Protein AF-A0A2V9DR12-F1 (afdb_monomer_lite)

Secondary structure (DSSP, 8-state):
-EEEEETTEEEEEE-HHHH--HHHHHHHH-S-EEEE--GGG--EEEE-------------

pLDDT: mean 84.51, std 15.33, range [42.75, 96.69]

Radius of gyration: 14.72 Å; chains: 1; bounding box: 28×23×46 Å

Sequence (60 aa):
QIVLLHRGKCLRVGTPAAVYQRELLEQVFEVPLEVEAGPAGRPRVIVQGRREETSNAARQ

Foldseek 3Di:
DDFDDAPNDTPDDDALVVCPDQVNVCVRVVFHWDWDQDPPRHIDIDTPDDPPPPPPPDDD

Structure (mmCIF, N/CA/C/O backbone):
data_AF-A0A2V9DR12-F1
#
_entry.id   AF-A0A2V9DR12-F1
#
loop_
_atom_site.group_PDB
_atom_site.id
_atom_site.type_symbol
_atom_si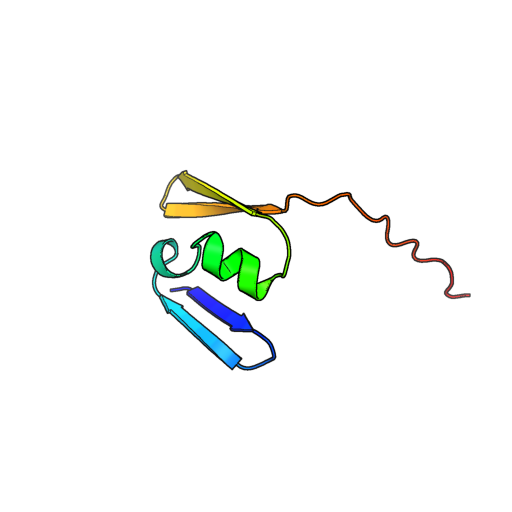te.label_atom_id
_atom_site.label_alt_id
_atom_site.label_comp_id
_atom_site.label_asym_id
_atom_site.label_entity_id
_atom_site.label_seq_id
_atom_site.pdbx_PDB_ins_code
_atom_site.Cartn_x
_atom_site.Cartn_y
_atom_site.Cartn_z
_atom_site.occupancy
_atom_site.B_iso_or_equiv
_atom_site.auth_seq_id
_atom_site.auth_comp_id
_atom_site.auth_asym_id
_atom_site.auth_atom_id
_atom_site.pdbx_PDB_model_num
ATOM 1 N N . GLN A 1 1 ? 0.283 -11.335 -5.652 1.00 87.06 1 GLN A N 1
ATOM 2 C CA . GLN A 1 1 ? -1.042 -10.676 -5.656 1.00 87.06 1 GLN A CA 1
ATOM 3 C C . GLN A 1 1 ? -1.287 -10.089 -4.273 1.00 87.06 1 GLN A C 1
ATOM 5 O O . GLN A 1 1 ? -0.808 -10.673 -3.310 1.00 87.06 1 GLN A O 1
ATOM 10 N N . ILE A 1 2 ? -1.951 -8.938 -4.177 1.00 93.25 2 ILE A N 1
ATOM 11 C CA . ILE A 1 2 ? -2.220 -8.193 -2.937 1.00 93.25 2 ILE A CA 1
ATOM 12 C C . ILE A 1 2 ? -3.729 -7.962 -2.825 1.00 93.25 2 ILE A C 1
ATOM 14 O O . ILE A 1 2 ? -4.383 -7.738 -3.846 1.00 93.25 2 ILE A O 1
ATOM 18 N N . VAL A 1 3 ? -4.260 -7.995 -1.602 1.00 95.50 3 VAL A N 1
ATOM 19 C CA . VAL A 1 3 ? -5.657 -7.674 -1.284 1.00 95.50 3 VAL A CA 1
ATOM 20 C C . VAL A 1 3 ? -5.683 -6.478 -0.334 1.00 95.50 3 VAL A C 1
ATOM 22 O O . VAL A 1 3 ? -5.012 -6.500 0.694 1.00 95.50 3 VAL A O 1
ATOM 25 N N . LEU A 1 4 ? -6.466 -5.453 -0.671 1.00 95.88 4 LEU A N 1
ATOM 26 C CA . LEU A 1 4 ? -6.766 -4.324 0.205 1.00 95.88 4 LEU A CA 1
ATOM 27 C C . LEU A 1 4 ? -8.157 -4.512 0.805 1.00 95.88 4 LEU A C 1
ATOM 29 O O . LEU A 1 4 ? -9.161 -4.508 0.088 1.00 95.88 4 LEU A O 1
ATOM 33 N N . LEU A 1 5 ? -8.198 -4.684 2.123 1.00 95.94 5 LEU A N 1
ATOM 34 C CA . LEU A 1 5 ? -9.426 -4.807 2.897 1.00 95.94 5 LEU A CA 1
ATOM 35 C C . LEU A 1 5 ? -9.711 -3.492 3.615 1.00 95.94 5 LEU A C 1
ATOM 37 O O . LEU A 1 5 ? -8.826 -2.922 4.245 1.00 95.94 5 LEU A O 1
ATOM 41 N N . HIS A 1 6 ? -10.962 -3.049 3.569 1.00 94.88 6 HIS A N 1
ATOM 42 C CA . HIS A 1 6 ? -11.430 -1.913 4.351 1.00 94.88 6 HIS A CA 1
ATOM 43 C C . HIS A 1 6 ? -12.794 -2.248 4.952 1.00 94.88 6 HIS A C 1
ATOM 45 O O . HIS A 1 6 ? -13.712 -2.659 4.240 1.00 94.88 6 HIS A O 1
ATOM 51 N N . ARG A 1 7 ? -12.910 -2.124 6.281 1.00 93.31 7 ARG A N 1
ATOM 52 C CA . ARG A 1 7 ? -14.146 -2.396 7.044 1.00 93.31 7 ARG A CA 1
ATOM 53 C C . ARG A 1 7 ? -14.773 -3.761 6.705 1.00 93.31 7 ARG A C 1
ATOM 55 O O . ARG A 1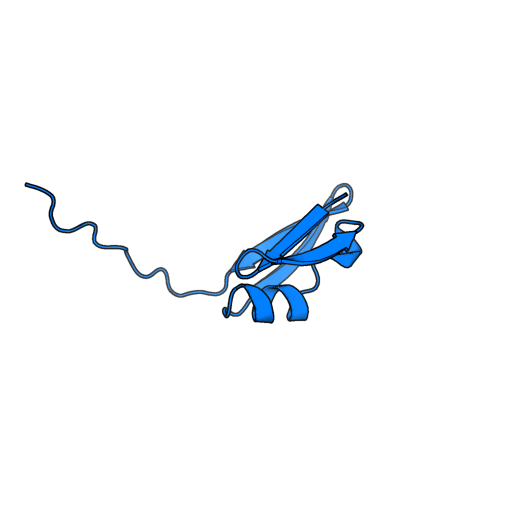 7 ? -15.968 -3.871 6.445 1.00 93.31 7 ARG A O 1
ATOM 62 N N . GLY A 1 8 ? -13.934 -4.799 6.653 1.00 95.12 8 GLY A N 1
ATOM 63 C CA . GLY A 1 8 ? -14.350 -6.180 6.373 1.00 95.12 8 GLY A CA 1
ATOM 64 C C . GLY A 1 8 ? -14.702 -6.476 4.911 1.00 95.12 8 GLY A C 1
ATOM 65 O O . GLY A 1 8 ? -15.123 -7.588 4.608 1.00 95.12 8 GLY A O 1
ATOM 66 N N . LYS A 1 9 ? -14.528 -5.517 3.993 1.00 94.94 9 LYS A N 1
ATOM 67 C CA . LYS A 1 9 ? -14.815 -5.689 2.564 1.00 94.94 9 LYS A CA 1
ATOM 68 C C . LYS A 1 9 ? -13.538 -5.664 1.737 1.00 94.94 9 LYS A C 1
ATOM 70 O O . LYS A 1 9 ? -12.630 -4.877 2.001 1.00 94.94 9 LYS A O 1
ATOM 75 N N . CYS A 1 10 ? -13.495 -6.503 0.704 1.00 95.88 10 CYS A N 1
ATOM 76 C CA . CYS A 1 10 ? -12.457 -6.449 -0.317 1.00 95.88 10 CYS A CA 1
ATOM 77 C C . CYS A 1 10 ? -12.661 -5.213 -1.190 1.00 95.88 10 CYS A C 1
ATOM 79 O O . CYS A 1 10 ? -13.593 -5.161 -1.988 1.00 95.88 10 CYS A O 1
ATOM 81 N N . LEU A 1 11 ? -11.781 -4.229 -1.027 1.00 94.81 11 LEU A N 1
ATOM 82 C CA . LEU A 1 11 ? -11.813 -2.991 -1.795 1.00 94.81 11 LEU A CA 1
ATOM 83 C C . LEU A 1 11 ? -11.065 -3.137 -3.123 1.00 94.81 11 LEU A C 1
ATOM 85 O O . LEU A 1 11 ? -11.507 -2.618 -4.145 1.00 94.81 11 LEU A O 1
ATOM 89 N N . ARG A 1 12 ? -9.929 -3.848 -3.124 1.00 95.38 12 ARG A N 1
ATOM 90 C CA . ARG A 1 12 ? -9.142 -4.093 -4.338 1.00 95.38 12 ARG A CA 1
ATOM 91 C C . ARG A 1 12 ? -8.301 -5.359 -4.238 1.00 95.38 12 ARG A C 1
ATOM 93 O O . ARG A 1 12 ? -7.775 -5.676 -3.176 1.00 95.38 12 ARG A O 1
ATOM 100 N N . VAL A 1 13 ? -8.113 -6.026 -5.376 1.00 96.69 13 VAL A N 1
ATOM 101 C CA . VAL A 1 13 ? -7.174 -7.140 -5.553 1.00 96.69 13 VAL A CA 1
ATOM 102 C C . VAL A 1 13 ? -6.308 -6.867 -6.780 1.00 96.69 13 VAL A C 1
ATOM 104 O O . VAL A 1 13 ? -6.837 -6.481 -7.819 1.00 96.69 13 VAL A O 1
ATOM 107 N N . GLY A 1 14 ? -4.990 -7.067 -6.696 1.00 94.56 14 GLY A N 1
ATOM 108 C CA . GLY A 1 14 ? -4.126 -6.842 -7.858 1.00 94.56 14 GLY A CA 1
ATOM 109 C C . GLY A 1 14 ? -2.630 -7.037 -7.632 1.00 94.56 14 GLY A C 1
ATOM 110 O O . GLY A 1 14 ? -2.191 -7.682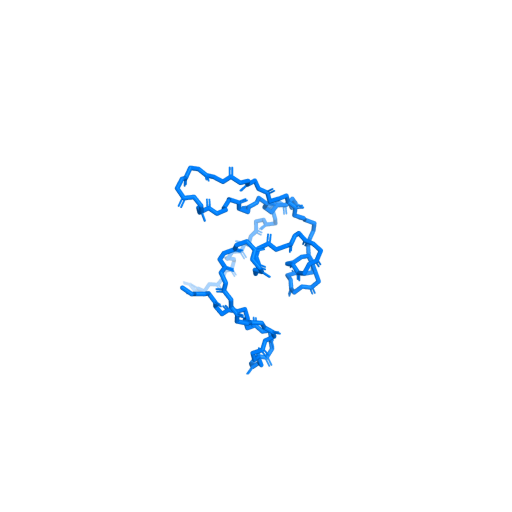 -6.676 1.00 94.56 14 GLY A O 1
ATOM 111 N N . THR A 1 15 ? -1.835 -6.498 -8.557 1.00 92.38 15 THR A N 1
ATOM 112 C CA . THR A 1 15 ? -0.381 -6.360 -8.396 1.00 92.38 15 THR A CA 1
ATOM 113 C C . THR A 1 15 ? -0.067 -5.329 -7.305 1.00 92.38 15 THR A C 1
ATOM 115 O O . THR A 1 15 ? -0.926 -4.502 -6.990 1.00 92.38 15 THR A O 1
ATOM 118 N N . PRO A 1 16 ? 1.155 -5.316 -6.741 1.00 91.62 16 PRO A N 1
ATOM 119 C CA . PRO A 1 16 ? 1.555 -4.255 -5.822 1.00 91.62 16 PRO A CA 1
ATOM 120 C C . PRO A 1 16 ? 1.327 -2.851 -6.405 1.00 91.62 16 PRO A C 1
ATOM 122 O O . PRO A 1 16 ? 0.671 -2.035 -5.772 1.00 91.62 16 PRO A O 1
ATOM 125 N N . ALA A 1 17 ? 1.732 -2.594 -7.651 1.00 88.56 17 ALA A N 1
ATOM 126 C CA . ALA A 1 17 ? 1.515 -1.298 -8.304 1.00 88.56 17 ALA A CA 1
ATOM 127 C C . ALA A 1 17 ? 0.027 -0.905 -8.439 1.00 88.56 17 ALA A C 1
ATOM 129 O O . ALA A 1 17 ? -0.316 0.270 -8.356 1.00 88.56 17 ALA A O 1
ATOM 130 N N . ALA A 1 18 ? -0.876 -1.876 -8.617 1.00 90.31 18 ALA A N 1
ATOM 131 C CA . ALA A 1 18 ? -2.311 -1.608 -8.724 1.00 90.31 18 ALA A CA 1
ATOM 132 C C . ALA A 1 18 ? -2.990 -1.320 -7.372 1.00 90.31 18 ALA A C 1
ATOM 134 O O . ALA A 1 18 ? -4.075 -0.733 -7.358 1.00 90.31 18 ALA A O 1
ATOM 135 N N . VAL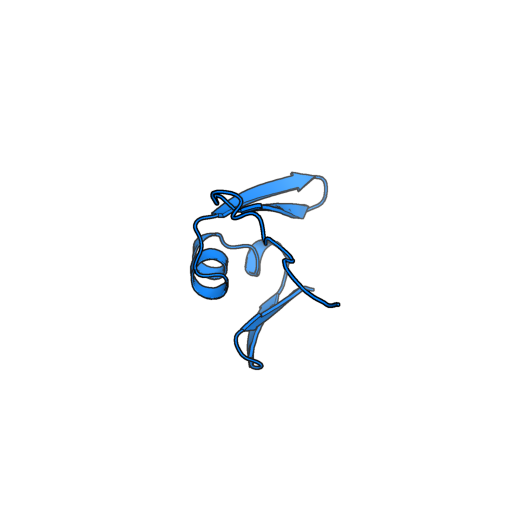 A 1 19 ? -2.392 -1.767 -6.259 1.00 94.19 19 VAL A N 1
ATOM 136 C CA . VAL A 1 19 ? -2.960 -1.655 -4.904 1.00 94.19 19 VAL A CA 1
ATOM 137 C C . VAL A 1 19 ? -2.321 -0.529 -4.093 1.00 94.19 19 VAL A C 1
ATOM 139 O O . VAL A 1 19 ? -3.027 0.176 -3.382 1.00 94.19 19 VAL A O 1
ATOM 142 N N . TYR A 1 20 ? -1.012 -0.318 -4.212 1.00 94.25 20 TYR A N 1
ATOM 143 C CA . TYR A 1 20 ? -0.265 0.679 -3.442 1.00 94.25 20 TYR A CA 1
ATOM 144 C C . TYR A 1 20 ? -0.340 2.080 -4.072 1.00 94.25 20 TYR A C 1
ATOM 146 O O . TYR A 1 20 ? 0.666 2.760 -4.234 1.00 94.25 20 TYR A O 1
ATOM 154 N N . GLN A 1 21 ? -1.535 2.513 -4.465 1.00 92.50 21 GLN A N 1
ATOM 155 C CA . GLN A 1 21 ? -1.755 3.875 -4.954 1.00 92.50 21 GLN A CA 1
ATOM 156 C C . GLN A 1 21 ? -1.957 4.799 -3.757 1.00 92.50 21 GLN A C 1
ATOM 158 O O . GLN A 1 21 ? -2.786 4.500 -2.898 1.00 92.50 21 GLN A O 1
ATOM 163 N N . ARG A 1 22 ? -1.209 5.905 -3.694 1.00 94.94 22 ARG A N 1
ATOM 164 C CA . ARG A 1 22 ? -1.224 6.834 -2.556 1.00 94.94 22 ARG A CA 1
ATOM 165 C C . ARG A 1 22 ? -2.646 7.264 -2.206 1.00 94.94 22 ARG A C 1
ATOM 167 O O . ARG A 1 22 ? -3.065 7.079 -1.074 1.00 94.94 22 ARG A O 1
ATOM 174 N N . GLU A 1 23 ? -3.410 7.722 -3.190 1.00 93.19 23 GLU A N 1
ATOM 175 C CA . GLU A 1 23 ? -4.770 8.241 -3.012 1.00 93.19 23 GLU A CA 1
ATOM 176 C C . GLU A 1 23 ? -5.718 7.171 -2.452 1.00 93.19 23 GLU A C 1
ATOM 178 O O . GLU A 1 23 ? -6.536 7.448 -1.578 1.00 93.19 23 GLU A O 1
ATOM 183 N N . LEU A 1 24 ? -5.583 5.926 -2.921 1.00 94.00 24 LEU A N 1
ATOM 184 C CA . LEU A 1 24 ? -6.376 4.796 -2.437 1.00 94.00 24 LEU A CA 1
ATOM 185 C C . LEU A 1 24 ? -6.026 4.451 -0.986 1.00 94.00 24 LEU A C 1
ATOM 187 O O . LEU A 1 24 ? -6.914 4.190 -0.177 1.00 94.00 24 LEU A O 1
ATOM 191 N N . LEU A 1 25 ? -4.735 4.419 -0.660 1.00 95.19 25 LEU A N 1
ATOM 192 C CA . LEU A 1 25 ? -4.283 4.095 0.687 1.00 95.19 25 LEU A CA 1
ATOM 193 C C . LEU A 1 25 ? -4.630 5.219 1.675 1.00 95.19 25 LEU A C 1
ATOM 195 O O . LEU A 1 25 ? -5.092 4.917 2.769 1.00 95.19 25 LEU A O 1
ATOM 199 N N . GLU A 1 26 ? -4.496 6.490 1.290 1.00 95.31 26 GLU A N 1
ATOM 200 C CA . GLU A 1 26 ? -4.903 7.640 2.111 1.00 95.31 26 GLU A CA 1
ATOM 201 C C . GLU A 1 26 ? -6.406 7.606 2.416 1.00 95.31 26 GLU A C 1
ATOM 203 O O . GLU A 1 26 ? -6.806 7.848 3.550 1.00 95.31 26 GLU A O 1
ATOM 208 N N . GLN A 1 27 ? -7.246 7.228 1.446 1.00 92.06 27 GLN A N 1
ATOM 209 C CA . GLN A 1 27 ? -8.684 7.043 1.675 1.00 92.06 27 GLN A CA 1
ATOM 210 C C . GLN A 1 27 ? -8.990 5.895 2.645 1.00 92.06 27 GLN A C 1
ATOM 212 O O . GLN A 1 27 ? -9.934 5.985 3.424 1.00 92.06 27 GLN A O 1
ATOM 217 N N . VAL A 1 28 ? -8.223 4.803 2.593 1.00 93.62 28 VAL A N 1
ATOM 218 C CA . VAL A 1 28 ? -8.460 3.616 3.432 1.00 93.62 28 VAL A CA 1
ATOM 219 C C . VAL A 1 28 ? -7.943 3.789 4.853 1.00 93.62 28 VAL A C 1
ATOM 221 O O . VAL A 1 28 ? -8.590 3.316 5.789 1.00 93.62 28 VAL A O 1
ATOM 224 N N . PHE A 1 29 ? -6.769 4.398 5.000 1.00 91.62 29 PHE A N 1
ATOM 225 C CA . PHE A 1 29 ? -6.107 4.593 6.287 1.00 91.62 29 PHE A CA 1
ATOM 226 C C . PHE A 1 29 ? -6.432 5.942 6.925 1.00 91.62 29 PHE A C 1
ATOM 228 O O . PHE A 1 29 ? -6.085 6.142 8.083 1.00 91.62 29 PHE A O 1
ATOM 235 N N . GLU A 1 30 ? -7.102 6.835 6.192 1.00 92.62 30 GLU A N 1
ATOM 236 C CA . GLU A 1 30 ? -7.564 8.145 6.665 1.00 92.62 30 GLU A CA 1
ATOM 237 C C . GLU A 1 30 ? -6.413 9.011 7.228 1.00 92.62 30 GLU A C 1
ATOM 239 O O . GLU A 1 30 ? -6.603 9.841 8.114 1.00 92.62 30 GLU A O 1
ATOM 244 N N . VAL A 1 31 ? -5.197 8.825 6.698 1.00 92.56 31 VAL A N 1
ATOM 245 C CA . VAL A 1 31 ? -3.973 9.545 7.088 1.00 92.56 31 VAL A CA 1
ATOM 246 C C . VAL A 1 31 ? -3.152 9.916 5.850 1.00 92.56 31 VAL A C 1
ATOM 248 O O . VAL A 1 31 ? -3.205 9.173 4.868 1.00 92.56 31 VAL A O 1
ATOM 251 N N . PRO A 1 32 ? -2.374 11.016 5.868 1.00 93.88 32 PRO A N 1
ATOM 252 C CA . PRO A 1 32 ? -1.490 11.358 4.755 1.00 93.88 32 PRO A CA 1
ATOM 253 C C . PRO A 1 32 ? -0.358 10.331 4.606 1.00 93.88 32 PRO A C 1
ATOM 255 O O . PRO A 1 32 ? 0.214 9.878 5.604 1.00 93.88 32 PRO A O 1
ATOM 258 N N . LEU A 1 33 ? -0.020 9.969 3.364 1.00 94.81 33 LEU A N 1
ATOM 259 C CA . LEU A 1 33 ? 0.968 8.930 3.062 1.00 94.81 33 LEU A CA 1
ATOM 260 C C . LEU A 1 33 ? 1.917 9.353 1.939 1.00 94.81 33 LEU A C 1
ATOM 262 O O . LEU A 1 33 ? 1.541 10.056 1.005 1.00 94.81 33 LEU A O 1
ATOM 266 N N . GLU A 1 34 ? 3.122 8.795 1.956 1.00 94.56 34 GLU A N 1
ATOM 267 C CA . GLU A 1 34 ? 3.985 8.718 0.776 1.00 94.56 34 GLU A CA 1
ATOM 268 C C . GLU A 1 34 ? 4.150 7.257 0.355 1.00 94.56 34 GLU A C 1
ATOM 270 O O . GLU A 1 34 ? 4.220 6.352 1.194 1.00 94.56 34 GLU A O 1
ATOM 275 N N . VAL A 1 35 ? 4.207 7.017 -0.957 1.00 93.25 35 VAL A N 1
ATOM 276 C CA . VAL A 1 35 ? 4.472 5.689 -1.516 1.00 93.25 35 VAL A CA 1
ATOM 277 C C . VAL A 1 35 ? 5.670 5.766 -2.447 1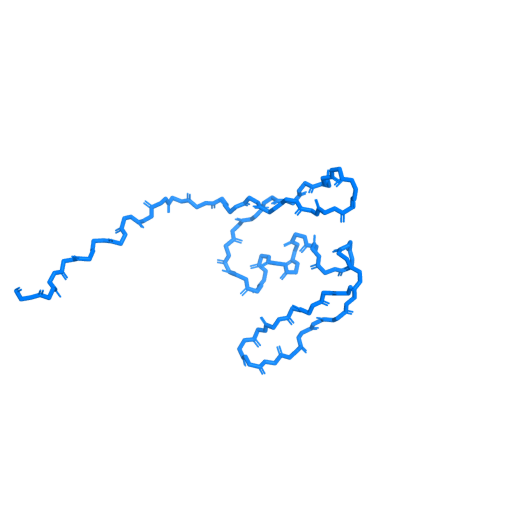.00 93.25 35 VAL A C 1
ATOM 279 O O . VAL A 1 35 ? 5.631 6.433 -3.477 1.00 93.25 35 VAL A O 1
ATOM 282 N N . GLU A 1 36 ? 6.721 5.035 -2.100 1.00 92.62 36 GLU A N 1
ATOM 283 C CA . GLU A 1 36 ? 7.943 4.932 -2.889 1.00 92.62 36 GLU A CA 1
ATOM 284 C C . GLU A 1 36 ? 7.973 3.589 -3.627 1.00 92.62 36 GLU A C 1
ATOM 286 O O . GLU A 1 36 ? 7.693 2.528 -3.052 1.00 92.62 36 GLU A O 1
ATOM 291 N N . ALA A 1 37 ? 8.358 3.609 -4.904 1.00 84.44 37 ALA A N 1
ATOM 292 C CA . ALA A 1 37 ? 8.647 2.387 -5.643 1.00 84.44 37 ALA A CA 1
ATOM 293 C C . ALA A 1 37 ? 9.968 1.788 -5.133 1.00 84.44 37 ALA A C 1
ATOM 295 O O . ALA A 1 37 ? 11.038 2.354 -5.343 1.00 84.44 37 ALA A O 1
ATOM 296 N N . GLY A 1 38 ? 9.897 0.650 -4.442 1.00 79.44 38 GLY A N 1
ATOM 297 C CA . GLY A 1 38 ? 11.081 -0.035 -3.929 1.00 79.44 38 GLY A CA 1
ATOM 298 C C . GLY A 1 38 ? 11.713 -1.007 -4.937 1.00 79.44 38 GLY A C 1
ATOM 299 O O . GLY A 1 38 ? 11.078 -1.393 -5.929 1.00 79.44 38 GLY A O 1
ATOM 300 N N . PRO A 1 39 ? 12.950 -1.466 -4.666 1.00 74.62 39 PRO A N 1
ATOM 301 C CA . PRO A 1 39 ? 13.597 -2.523 -5.436 1.00 74.62 39 PRO A CA 1
ATOM 302 C C . PRO A 1 39 ? 12.711 -3.773 -5.543 1.00 74.62 39 PRO A C 1
ATOM 304 O O . PRO A 1 39 ? 11.950 -4.095 -4.629 1.00 74.62 39 PRO A O 1
ATOM 307 N N . ALA A 1 40 ? 12.809 -4.485 -6.668 1.00 77.19 40 ALA A N 1
ATOM 308 C CA . ALA A 1 40 ? 12.043 -5.707 -6.949 1.00 77.19 40 ALA A CA 1
ATOM 309 C C . ALA A 1 40 ? 10.502 -5.552 -6.902 1.00 77.19 40 ALA A C 1
ATOM 311 O O . ALA A 1 40 ? 9.782 -6.533 -6.721 1.00 77.19 40 ALA A O 1
ATOM 312 N N . GLY A 1 41 ? 9.975 -4.334 -7.083 1.00 76.62 41 GLY A N 1
ATOM 313 C CA . GLY A 1 41 ? 8.532 -4.102 -7.212 1.00 76.62 41 GLY A CA 1
ATOM 314 C C . GLY A 1 41 ? 7.759 -4.195 -5.897 1.00 76.62 41 GLY A C 1
ATOM 315 O O . GLY A 1 41 ? 6.541 -4.389 -5.919 1.00 76.62 41 GLY A O 1
ATOM 316 N N . ARG A 1 42 ? 8.449 -4.060 -4.755 1.00 82.25 42 ARG A N 1
ATOM 317 C CA . ARG A 1 42 ? 7.829 -3.973 -3.430 1.00 82.25 42 ARG A CA 1
ATOM 318 C C . ARG A 1 42 ? 7.749 -2.506 -2.991 1.00 82.25 42 ARG A C 1
ATOM 320 O O . ARG A 1 42 ? 8.781 -1.932 -2.655 1.00 82.25 42 ARG A O 1
ATOM 327 N N . PRO A 1 43 ? 6.559 -1.888 -2.979 1.00 90.88 43 PRO A N 1
ATOM 328 C CA . PRO A 1 43 ? 6.413 -0.495 -2.577 1.00 90.88 43 PRO A CA 1
ATOM 329 C C . PRO A 1 43 ? 6.700 -0.304 -1.086 1.00 90.88 43 PRO A C 1
ATOM 331 O O . PRO A 1 43 ? 6.381 -1.175 -0.269 1.00 90.88 43 PRO A O 1
ATOM 334 N N . ARG A 1 44 ? 7.267 0.849 -0.730 1.00 92.12 44 ARG A N 1
ATOM 335 C CA . ARG A 1 44 ? 7.413 1.306 0.654 1.00 92.12 44 ARG A CA 1
ATOM 336 C C . ARG A 1 44 ? 6.355 2.369 0.924 1.00 92.12 44 ARG A C 1
ATOM 338 O O . ARG A 1 44 ? 6.219 3.301 0.143 1.00 92.12 44 ARG A O 1
ATOM 345 N N . VAL A 1 45 ? 5.605 2.210 2.012 1.00 93.19 45 VAL A N 1
ATOM 346 C CA . VAL A 1 45 ? 4.584 3.174 2.446 1.00 93.19 45 VAL A CA 1
ATOM 347 C C . VAL A 1 45 ? 5.094 3.877 3.691 1.00 93.19 45 VAL A C 1
ATOM 349 O O . VAL A 1 45 ? 5.498 3.215 4.649 1.00 93.19 45 VAL A O 1
ATOM 352 N N . ILE A 1 46 ? 5.085 5.203 3.668 1.00 94.12 46 ILE A N 1
ATOM 353 C CA . ILE A 1 46 ? 5.513 6.054 4.772 1.00 94.12 46 ILE A CA 1
ATOM 354 C C . ILE A 1 46 ? 4.275 6.784 5.278 1.00 94.12 46 ILE A C 1
ATOM 356 O O . ILE A 1 46 ? 3.632 7.517 4.530 1.00 94.12 46 ILE A O 1
ATOM 360 N N . VAL A 1 47 ? 3.921 6.551 6.542 1.00 91.31 47 VAL A N 1
ATOM 361 C CA . VAL A 1 47 ? 2.796 7.234 7.185 1.00 91.31 47 VAL A CA 1
ATOM 362 C C . VAL A 1 47 ? 3.272 8.578 7.708 1.00 91.31 47 VAL A C 1
ATOM 364 O O . VAL A 1 47 ? 4.154 8.629 8.565 1.00 91.31 47 VAL A O 1
ATOM 367 N N . GLN A 1 48 ? 2.681 9.657 7.208 1.00 87.69 48 GLN A N 1
ATOM 368 C CA . GLN A 1 48 ? 3.016 11.015 7.618 1.00 87.69 48 GLN A CA 1
ATOM 369 C C . GLN A 1 48 ? 2.123 11.399 8.803 1.00 87.69 48 GLN A C 1
ATOM 371 O O . GLN A 1 48 ? 1.082 12.035 8.653 1.00 87.69 48 GLN A O 1
ATOM 376 N N . GLY A 1 49 ? 2.504 10.944 9.998 1.00 75.69 49 GLY A N 1
ATOM 377 C CA . GLY A 1 49 ? 1.774 11.207 11.238 1.00 75.69 49 GLY A CA 1
ATOM 378 C C . GLY A 1 49 ? 2.674 11.752 12.344 1.00 75.69 49 GLY A C 1
ATOM 379 O O . GLY A 1 49 ? 3.849 11.395 12.443 1.00 75.69 49 GLY A O 1
ATOM 380 N N . ARG A 1 50 ? 2.106 12.579 13.232 1.00 65.19 50 ARG A N 1
ATOM 381 C CA . ARG A 1 50 ? 2.682 12.758 14.570 1.00 65.19 50 ARG A CA 1
ATOM 382 C C . ARG A 1 50 ? 2.472 11.448 15.319 1.00 65.19 50 ARG A C 1
ATOM 384 O O . ARG A 1 50 ? 1.356 10.944 15.373 1.00 65.19 50 ARG A O 1
ATOM 391 N N . ARG A 1 51 ? 3.548 10.887 15.863 1.00 61.78 51 ARG A N 1
ATOM 392 C CA . ARG A 1 51 ? 3.481 9.727 16.750 1.00 61.78 51 ARG A CA 1
ATOM 393 C C . ARG A 1 51 ? 2.680 10.147 17.983 1.00 61.78 51 ARG A C 1
ATOM 395 O O . ARG A 1 51 ? 3.232 10.780 18.875 1.00 61.78 51 ARG A O 1
ATOM 402 N N . GLU A 1 52 ? 1.387 9.857 18.017 1.00 61.97 52 GLU A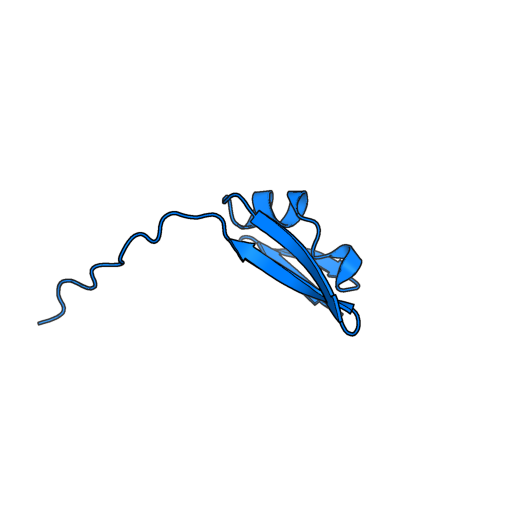 N 1
ATOM 403 C CA . GLU A 1 52 ? 0.670 9.857 19.283 1.00 61.97 52 GLU A CA 1
ATOM 404 C C . GLU A 1 52 ? 1.196 8.652 20.057 1.00 61.97 52 GLU A C 1
ATOM 406 O O . GLU A 1 52 ? 1.006 7.496 19.673 1.00 61.97 52 GLU A O 1
ATOM 411 N N . GLU A 1 53 ? 1.980 8.943 21.094 1.00 51.72 53 GLU A N 1
ATOM 412 C CA . GLU A 1 53 ? 2.303 7.992 22.144 1.00 51.72 53 GLU A CA 1
ATOM 413 C C . GLU A 1 53 ? 0.981 7.409 22.632 1.00 51.72 53 GLU A C 1
ATOM 415 O O . GLU A 1 53 ? 0.213 8.068 23.331 1.00 51.72 53 GLU A O 1
ATOM 420 N N . THR A 1 54 ? 0.689 6.166 22.256 1.00 54.00 54 THR A N 1
ATOM 421 C CA . THR A 1 54 ? -0.285 5.376 22.994 1.00 54.00 54 THR A CA 1
ATOM 422 C C . THR A 1 54 ? 0.305 5.196 24.384 1.00 54.00 54 THR A C 1
ATOM 424 O O . THR A 1 54 ? 1.091 4.275 24.622 1.00 54.00 54 THR A O 1
ATOM 427 N N . SER A 1 55 ? -0.023 6.113 25.292 1.00 52.25 55 SER A N 1
ATOM 428 C CA . SER A 1 55 ? 0.112 5.897 26.717 1.00 52.25 55 SER A CA 1
ATOM 429 C C . SER A 1 55 ? -0.774 4.702 27.037 1.00 52.25 55 SER A C 1
ATOM 431 O O . SER A 1 55 ? -1.985 4.800 27.208 1.00 52.25 55 SER A O 1
ATOM 433 N N . ASN A 1 56 ? -0.162 3.522 27.086 1.00 54.19 56 ASN A N 1
ATOM 434 C CA . ASN A 1 56 ? -0.771 2.365 27.716 1.00 54.19 56 ASN A CA 1
ATOM 435 C C . ASN A 1 56 ? -0.681 2.598 29.233 1.00 54.19 56 ASN A C 1
ATOM 437 O O . ASN A 1 56 ? 0.068 1.941 29.951 1.00 54.19 56 ASN A O 1
ATOM 441 N N . ALA A 1 57 ? -1.377 3.636 29.698 1.00 53.97 57 ALA A N 1
ATOM 442 C CA . ALA A 1 57 ? -1.666 3.837 31.095 1.00 53.97 57 ALA A CA 1
ATOM 443 C C . ALA A 1 57 ? -2.754 2.831 31.479 1.00 53.97 57 ALA A C 1
ATOM 445 O O . ALA A 1 57 ? -3.815 2.770 30.861 1.00 53.97 57 ALA A O 1
ATOM 446 N N . ALA A 1 58 ? -2.454 2.083 32.537 1.00 50.88 58 ALA A N 1
ATOM 447 C CA . ALA A 1 58 ? -3.351 1.234 33.308 1.00 50.88 58 ALA A CA 1
ATOM 448 C C . ALA A 1 58 ? -3.789 -0.095 32.669 1.00 50.88 58 ALA A C 1
ATOM 450 O O . ALA A 1 58 ? -4.843 -0.202 32.046 1.00 50.88 58 ALA A O 1
ATOM 451 N N . ARG A 1 59 ? -3.075 -1.163 33.049 1.00 50.91 59 ARG A N 1
ATOM 452 C CA . ARG A 1 59 ? -3.724 -2.313 33.699 1.00 50.91 59 ARG A CA 1
ATOM 453 C C . ARG A 1 59 ? -2.894 -2.760 34.910 1.00 50.91 59 ARG A C 1
ATOM 455 O O . ARG A 1 59 ? -1.860 -3.380 34.712 1.00 50.91 59 ARG A O 1
ATOM 462 N N . GLN A 1 60 ? -3.429 -2.395 36.084 1.00 42.75 60 GLN A N 1
ATOM 463 C CA . GLN A 1 60 ? -3.267 -2.937 37.449 1.00 42.75 60 GLN A CA 1
ATOM 464 C C . GLN A 1 60 ? -1.863 -3.066 38.044 1.00 42.75 60 GLN A C 1
ATOM 466 O O . GLN A 1 60 ? -1.075 -3.911 37.578 1.00 42.75 60 GLN A O 1
#